Protein AF-A0A819TTU4-F1 (afdb_monomer_lite)

pLDDT: mean 71.19, std 29.29, range [24.95, 98.62]

Radius of gyration: 61.86 Å; chains: 1; bounding box: 120×51×188 Å

Foldseek 3Di:
DDDDDDPDDPPPPPPCPDVVVVVVVVVVVVVVVVVVVVVVVVVVVVVVVVVVVVVVVVVVVVVVVVVVVVVVVVVVVVVVVVVVVVVVVVVVVVVVVVVVVVVVVPDDPPPPDPPPDDDDDDDDDDDDDDDDDDDDDDDDDDDDDDDDDDDDDDDDDD

Secondary structure (DSSP, 8-state):
------------------HHHHHHHHHHHHHHHHHHHHHHHHHHHHHHHHHHHHHHHHHHHHHHHHHHHHHHHHHHHHHHHHHHHHHHHHHHHHHHHHHHHHHHHHS---------------------------------------------------

Organism: NCBI:txid433720

Structure (mmCIF, N/CA/C/O backbone):
data_AF-A0A819TTU4-F1
#
_entry.id   AF-A0A819TTU4-F1
#
loop_
_atom_site.group_PDB
_atom_site.id
_atom_site.type_symbol
_atom_site.label_atom_id
_atom_site.label_alt_id
_atom_site.label_comp_id
_atom_site.label_asym_id
_atom_site.label_entity_id
_atom_site.label_seq_id
_atom_site.pdbx_PDB_ins_code
_atom_site.Cartn_x
_atom_site.Cartn_y
_atom_site.Cartn_z
_atom_site.occupancy
_atom_site.B_iso_or_equiv
_atom_site.auth_seq_id
_atom_site.auth_comp_id
_atom_site.auth_asym_id
_atom_site.auth_atom_id
_atom_site.pdbx_PDB_model_num
ATOM 1 N N . MET A 1 1 ? 40.955 -26.322 -98.165 1.00 46.47 1 MET A N 1
ATOM 2 C CA . MET A 1 1 ? 40.397 -26.514 -96.811 1.00 46.47 1 MET A CA 1
ATOM 3 C C . MET A 1 1 ? 41.208 -25.611 -95.912 1.00 46.47 1 MET A C 1
ATOM 5 O O . MET A 1 1 ? 42.304 -26.000 -95.541 1.00 46.47 1 MET A O 1
ATOM 9 N N . ASP A 1 2 ? 40.703 -24.409 -95.650 1.00 48.31 2 ASP A N 1
ATOM 10 C CA . ASP A 1 2 ? 41.364 -23.431 -94.788 1.00 48.31 2 ASP A CA 1
ATOM 11 C C . ASP A 1 2 ? 40.526 -23.281 -93.522 1.00 48.31 2 ASP A C 1
ATOM 13 O O . ASP A 1 2 ? 39.370 -22.861 -93.568 1.00 48.31 2 ASP A O 1
ATOM 17 N N . ILE A 1 3 ? 41.101 -23.705 -92.400 1.00 52.94 3 ILE A N 1
ATOM 18 C CA . ILE A 1 3 ? 40.520 -23.550 -91.069 1.00 52.94 3 ILE A CA 1
ATOM 19 C C . ILE A 1 3 ? 40.915 -22.150 -90.603 1.00 52.94 3 ILE A C 1
ATOM 21 O O . ILE A 1 3 ? 42.056 -21.924 -90.203 1.00 52.94 3 ILE A O 1
ATOM 25 N N . GLN A 1 4 ? 39.993 -21.194 -90.703 1.00 56.06 4 GLN A N 1
ATOM 26 C CA . GLN A 1 4 ? 40.179 -19.877 -90.102 1.00 56.06 4 GLN A CA 1
ATOM 27 C C . GLN A 1 4 ? 39.746 -19.916 -88.636 1.00 56.06 4 GLN A C 1
ATOM 29 O O . GLN A 1 4 ? 38.619 -20.279 -88.303 1.00 56.06 4 GLN A O 1
ATOM 34 N N . ASN A 1 5 ? 40.713 -19.567 -87.788 1.00 47.22 5 ASN A N 1
ATOM 35 C CA . ASN A 1 5 ? 40.630 -19.402 -86.344 1.00 47.22 5 ASN A CA 1
ATOM 36 C C . ASN A 1 5 ? 39.380 -18.630 -85.914 1.00 47.22 5 ASN A C 1
ATOM 38 O O . ASN A 1 5 ? 39.217 -17.458 -86.248 1.00 47.22 5 ASN A O 1
ATOM 42 N N . ILE A 1 6 ? 38.567 -19.263 -85.074 1.00 53.94 6 ILE A N 1
ATOM 43 C CA . ILE A 1 6 ? 37.524 -18.598 -84.301 1.00 53.94 6 ILE A CA 1
ATOM 44 C C . ILE A 1 6 ? 38.218 -18.043 -83.050 1.00 53.94 6 ILE A C 1
ATOM 46 O O . ILE A 1 6 ? 38.509 -18.788 -82.117 1.00 53.94 6 ILE A O 1
ATOM 50 N N . HIS A 1 7 ? 38.553 -16.751 -83.053 1.00 50.50 7 HIS A N 1
ATOM 51 C CA . HIS A 1 7 ? 38.938 -16.044 -81.829 1.00 50.50 7 HIS A CA 1
ATOM 52 C C . HIS A 1 7 ? 37.672 -15.850 -80.990 1.00 50.50 7 HIS A C 1
ATOM 54 O O . HIS A 1 7 ? 36.854 -14.977 -81.272 1.00 50.50 7 HIS A O 1
ATOM 60 N N . GLY A 1 8 ? 37.490 -16.713 -79.992 1.00 51.47 8 GLY A N 1
ATOM 61 C CA . GLY A 1 8 ? 36.506 -16.506 -78.941 1.00 51.47 8 GLY A CA 1
ATOM 62 C C . GLY A 1 8 ? 36.972 -15.374 -78.034 1.00 51.47 8 GLY A C 1
ATOM 63 O O . GLY A 1 8 ? 37.927 -15.546 -77.281 1.00 51.47 8 GLY A O 1
ATOM 64 N N . HIS A 1 9 ? 36.308 -14.225 -78.111 1.00 52.66 9 HIS A N 1
ATOM 65 C CA . HIS A 1 9 ? 36.297 -13.269 -77.014 1.00 52.66 9 HIS A CA 1
ATOM 66 C C . HIS A 1 9 ? 35.174 -13.679 -76.063 1.00 52.66 9 HIS A C 1
ATOM 68 O O . HIS A 1 9 ? 33.999 -13.460 -76.340 1.00 52.66 9 HIS A O 1
ATOM 74 N N . THR A 1 10 ? 35.544 -14.340 -74.971 1.00 55.25 10 THR A N 1
ATOM 75 C CA . THR A 1 10 ? 34.740 -14.355 -73.752 1.00 55.25 10 THR A CA 1
ATOM 76 C C . THR A 1 10 ? 34.946 -13.004 -73.083 1.00 55.25 10 THR A C 1
ATOM 78 O O . THR A 1 10 ? 35.996 -12.752 -72.494 1.00 55.25 10 THR A O 1
ATOM 81 N N . GLU A 1 11 ? 33.982 -12.106 -73.261 1.00 56.00 11 GLU A N 1
ATOM 82 C CA . GLU A 1 11 ? 33.809 -10.965 -72.369 1.00 56.00 11 GLU A CA 1
ATOM 83 C C . GLU A 1 11 ? 33.343 -11.550 -71.031 1.00 56.00 11 GLU A C 1
ATOM 85 O O . GLU A 1 11 ? 32.186 -11.927 -70.858 1.00 56.00 11 GLU A O 1
ATOM 90 N N . ASP A 1 12 ? 34.303 -11.761 -70.129 1.00 55.75 12 ASP A N 1
ATOM 91 C CA . ASP A 1 12 ? 34.019 -11.961 -68.715 1.00 55.75 12 ASP A CA 1
ATOM 92 C C . ASP A 1 12 ? 33.464 -10.632 -68.196 1.00 55.75 12 ASP A C 1
ATOM 94 O O . ASP A 1 12 ? 34.217 -9.715 -67.856 1.00 55.75 12 ASP A O 1
ATOM 98 N N . ASP A 1 13 ? 32.135 -10.525 -68.180 1.00 55.53 13 ASP A N 1
ATOM 99 C CA . ASP A 1 13 ? 31.389 -9.507 -67.446 1.00 55.53 13 ASP A CA 1
ATOM 100 C C . ASP A 1 13 ? 31.665 -9.705 -65.948 1.00 55.53 13 ASP A C 1
ATOM 102 O O . ASP A 1 13 ? 30.897 -10.308 -65.194 1.00 55.53 13 ASP A O 1
ATOM 106 N N . HIS A 1 14 ? 32.831 -9.239 -65.507 1.00 62.12 14 HIS A N 1
ATOM 107 C CA . HIS A 1 14 ? 33.095 -9.003 -64.104 1.00 62.12 14 HIS A CA 1
ATOM 108 C C . HIS A 1 14 ? 32.190 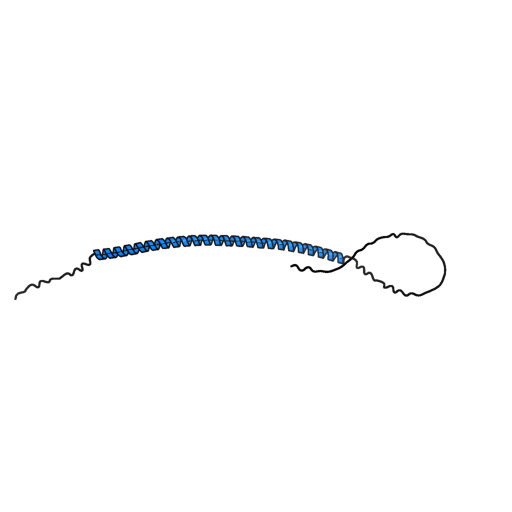-7.850 -63.676 1.00 62.12 14 HIS A C 1
ATOM 110 O O . HIS A 1 14 ? 32.528 -6.682 -63.854 1.00 62.12 14 HIS A O 1
ATOM 116 N N . ASP A 1 15 ? 31.025 -8.204 -63.130 1.00 59.41 15 ASP A N 1
ATOM 117 C CA . ASP A 1 15 ? 30.199 -7.327 -62.310 1.00 59.41 15 ASP A CA 1
ATOM 118 C C . ASP A 1 15 ? 31.068 -6.787 -61.165 1.00 59.41 15 ASP A C 1
ATOM 120 O O . ASP A 1 15 ? 31.162 -7.368 -60.079 1.00 59.41 15 ASP A O 1
ATOM 124 N N . ASP A 1 16 ? 31.741 -5.671 -61.437 1.00 58.62 16 ASP A N 1
ATOM 125 C CA . ASP A 1 16 ? 32.555 -4.894 -60.511 1.00 58.62 16 ASP A CA 1
ATOM 126 C C . ASP A 1 16 ? 31.604 -4.132 -59.579 1.00 58.62 16 ASP A C 1
ATOM 128 O O . ASP A 1 16 ? 31.474 -2.906 -59.593 1.00 58.62 16 ASP A O 1
ATOM 132 N N . TYR A 1 17 ? 30.820 -4.892 -58.811 1.00 57.41 17 TYR A N 1
ATOM 133 C CA . TYR A 1 17 ? 30.047 -4.372 -57.696 1.00 57.41 17 TYR A CA 1
ATOM 134 C C . TYR A 1 17 ? 31.051 -3.885 -56.651 1.00 57.41 17 TYR A C 1
ATOM 136 O O . TYR A 1 17 ? 31.459 -4.647 -55.767 1.00 57.41 17 TYR A O 1
ATOM 144 N N . ASN A 1 18 ? 31.446 -2.617 -56.811 1.00 66.00 18 ASN A N 1
ATOM 145 C CA . ASN A 1 18 ? 32.423 -1.890 -56.013 1.00 66.00 18 ASN A CA 1
ATOM 146 C C . ASN A 1 18 ? 32.268 -2.234 -54.532 1.00 66.00 18 ASN A C 1
ATOM 148 O O . ASN A 1 18 ? 31.246 -1.943 -53.904 1.00 66.00 18 ASN A O 1
ATOM 152 N N . ASP A 1 19 ? 33.306 -2.830 -53.950 1.00 74.81 19 ASP A N 1
ATOM 153 C CA . ASP A 1 19 ? 33.340 -3.130 -52.519 1.00 74.81 19 ASP A CA 1
ATOM 154 C C . ASP A 1 19 ? 33.137 -1.867 -51.654 1.00 74.81 19 ASP A C 1
ATOM 156 O O . ASP A 1 19 ? 32.685 -1.965 -50.511 1.00 74.81 19 ASP A O 1
ATOM 160 N N . ASP A 1 20 ? 33.358 -0.681 -52.225 1.00 78.94 20 ASP A N 1
ATOM 161 C CA . ASP A 1 20 ? 33.056 0.621 -51.629 1.00 78.94 20 ASP A CA 1
ATOM 162 C C . ASP A 1 20 ? 31.558 0.835 -51.331 1.00 78.94 20 ASP A C 1
ATOM 164 O O . ASP A 1 20 ? 31.218 1.364 -50.266 1.00 78.94 20 ASP A O 1
ATOM 168 N N . ASP A 1 21 ? 30.645 0.368 -52.191 1.00 84.31 21 ASP A N 1
ATOM 169 C CA . ASP A 1 21 ? 29.196 0.519 -51.980 1.00 84.31 21 ASP A CA 1
ATOM 170 C C . ASP A 1 21 ? 28.709 -0.373 -50.827 1.00 84.31 21 ASP A C 1
ATOM 172 O O . ASP A 1 21 ? 27.964 0.070 -49.944 1.00 84.31 21 ASP A O 1
ATOM 176 N N . LYS A 1 22 ? 29.217 -1.613 -50.758 1.00 85.38 22 LYS A N 1
ATOM 177 C CA . LYS A 1 22 ? 28.961 -2.530 -49.631 1.00 85.38 22 LYS A CA 1
ATOM 178 C C . LYS A 1 22 ? 29.496 -1.956 -48.318 1.00 85.38 22 LYS A C 1
ATOM 180 O O . LYS A 1 22 ? 28.857 -2.096 -47.270 1.00 85.38 22 LYS A O 1
ATOM 185 N N . GLN A 1 23 ? 30.657 -1.297 -48.354 1.00 89.00 23 GLN A N 1
ATOM 186 C CA . GLN A 1 23 ? 31.215 -0.626 -47.181 1.00 89.00 23 GLN A CA 1
ATOM 187 C C . GLN A 1 23 ? 30.358 0.559 -46.723 1.00 89.00 23 GLN A C 1
ATOM 189 O O . GLN A 1 23 ? 30.198 0.757 -45.515 1.00 89.00 23 GLN A O 1
ATOM 194 N N . GLU A 1 24 ? 29.799 1.352 -47.638 1.00 93.56 24 GLU A N 1
ATOM 195 C CA . GLU A 1 24 ? 28.946 2.485 -47.268 1.00 93.56 24 GLU A CA 1
ATOM 196 C C . GLU A 1 24 ? 27.609 2.032 -46.666 1.00 93.56 24 GLU A C 1
ATOM 198 O O . GLU A 1 24 ? 27.152 2.609 -45.672 1.00 93.56 24 GLU A O 1
ATOM 203 N N . ASP A 1 25 ? 27.013 0.958 -47.179 1.00 93.38 25 ASP A N 1
ATOM 204 C CA . ASP A 1 25 ? 25.800 0.384 -46.594 1.00 93.38 25 ASP A CA 1
ATOM 205 C C . ASP A 1 25 ? 26.050 -0.211 -45.205 1.00 93.38 25 ASP A C 1
ATOM 207 O O . ASP A 1 25 ? 25.283 0.058 -44.272 1.00 93.38 25 ASP A O 1
ATOM 211 N N . LEU A 1 26 ? 27.183 -0.892 -45.000 1.00 95.69 26 LEU A N 1
ATOM 212 C CA . LEU A 1 26 ? 27.593 -1.338 -43.667 1.00 95.69 26 LEU A CA 1
ATOM 213 C C . LEU A 1 26 ? 27.780 -0.151 -42.705 1.00 95.69 26 LEU A C 1
ATOM 215 O O . LEU A 1 26 ? 27.323 -0.197 -41.561 1.00 95.69 26 LEU A O 1
ATOM 219 N N . LYS A 1 27 ? 28.383 0.957 -43.158 1.00 96.12 27 LYS A N 1
ATOM 220 C CA . LYS A 1 27 ? 28.515 2.188 -42.354 1.00 96.12 27 LYS A CA 1
ATOM 221 C C . LYS A 1 27 ? 27.157 2.809 -42.015 1.00 96.12 27 LYS A C 1
ATOM 223 O O . LYS A 1 27 ? 26.990 3.355 -40.919 1.00 96.12 27 LYS A O 1
ATOM 228 N N . LYS A 1 28 ? 26.180 2.787 -42.929 1.00 97.25 28 LYS A N 1
ATOM 229 C CA . LYS A 1 28 ? 24.806 3.250 -42.648 1.00 97.25 28 LYS A CA 1
ATOM 230 C C . LYS A 1 28 ? 24.141 2.375 -41.587 1.00 97.25 28 LYS A C 1
ATOM 232 O O . LYS A 1 28 ? 23.564 2.925 -40.646 1.00 97.25 28 LYS A O 1
ATOM 237 N N . GLU A 1 29 ? 24.280 1.057 -41.691 1.00 97.81 29 GLU A N 1
ATOM 238 C CA . GLU A 1 29 ? 23.682 0.127 -40.732 1.00 97.81 29 GLU A CA 1
ATOM 239 C C . GLU A 1 29 ? 24.326 0.246 -39.347 1.00 97.81 29 GLU A C 1
ATOM 241 O O . GLU A 1 29 ? 23.616 0.364 -38.349 1.00 97.81 29 GLU A O 1
ATOM 246 N N . ILE A 1 30 ? 25.656 0.377 -39.268 1.00 98.06 30 ILE A N 1
ATOM 247 C CA . ILE A 1 30 ? 26.354 0.668 -38.005 1.00 98.06 30 ILE A CA 1
ATOM 248 C C . ILE A 1 30 ? 25.805 1.956 -37.380 1.00 98.06 30 ILE A C 1
ATOM 250 O O . ILE A 1 30 ? 25.432 1.961 -36.207 1.00 98.06 30 ILE A O 1
ATOM 254 N N . ARG A 1 31 ? 25.665 3.041 -38.158 1.00 98.19 31 ARG A N 1
ATOM 255 C CA . ARG A 1 31 ? 25.091 4.308 -37.665 1.00 98.19 31 ARG A CA 1
ATOM 256 C C . ARG A 1 31 ? 23.657 4.138 -37.154 1.00 98.19 31 ARG A C 1
ATOM 258 O O . ARG A 1 31 ? 23.293 4.762 -36.154 1.00 98.19 31 ARG A O 1
ATOM 265 N N . ARG A 1 32 ? 22.835 3.324 -37.823 1.00 98.44 32 ARG A N 1
ATOM 266 C CA . ARG A 1 32 ? 21.461 3.012 -37.400 1.00 98.44 32 ARG A CA 1
ATOM 267 C C . ARG A 1 32 ? 21.459 2.242 -36.079 1.00 98.44 32 ARG A C 1
ATOM 269 O O . ARG A 1 32 ? 20.784 2.670 -35.143 1.00 98.44 32 ARG A O 1
ATOM 276 N N . ILE A 1 33 ? 22.248 1.175 -35.980 1.00 98.44 33 ILE A N 1
ATOM 277 C CA . ILE A 1 33 ? 22.366 0.345 -34.775 1.00 98.44 33 ILE A CA 1
ATOM 278 C C . ILE A 1 33 ? 22.879 1.174 -33.594 1.00 98.44 33 ILE A C 1
ATOM 280 O O . ILE A 1 33 ? 22.300 1.114 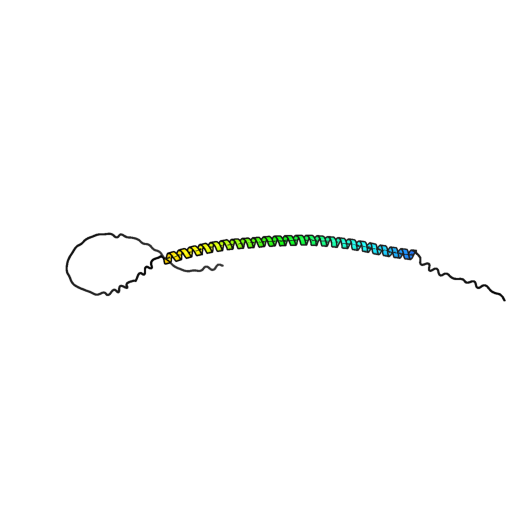-32.512 1.00 98.44 33 ILE A O 1
ATOM 284 N N . THR A 1 34 ? 23.899 2.017 -33.783 1.00 98.50 34 THR A N 1
ATOM 285 C CA . THR A 1 34 ? 24.411 2.899 -32.720 1.00 98.50 34 THR A CA 1
ATOM 286 C C . THR A 1 34 ? 23.332 3.846 -32.193 1.00 98.50 34 THR A C 1
ATOM 288 O O . THR A 1 34 ? 23.195 4.016 -30.980 1.00 98.50 34 THR A O 1
ATOM 291 N N . LYS A 1 35 ? 22.532 4.452 -33.081 1.00 98.31 35 LYS A N 1
ATOM 292 C CA . LYS A 1 35 ? 21.410 5.311 -32.668 1.00 98.31 35 LYS A CA 1
ATOM 293 C C . LYS A 1 35 ? 20.379 4.529 -31.858 1.00 98.31 35 LYS A C 1
ATOM 295 O O . LYS A 1 35 ? 19.885 5.049 -30.859 1.00 98.31 35 LYS A O 1
ATOM 300 N N . GLU A 1 36 ? 20.081 3.299 -32.262 1.00 98.44 36 GLU A N 1
ATOM 301 C CA . GLU A 1 36 ? 19.109 2.459 -31.567 1.00 98.44 36 GLU A CA 1
ATOM 302 C C . GLU A 1 36 ? 19.611 2.003 -30.193 1.00 98.44 36 GLU A C 1
ATOM 304 O O . GLU A 1 36 ? 18.888 2.129 -29.209 1.00 98.44 36 GLU A O 1
ATOM 309 N N . ILE A 1 37 ? 20.880 1.600 -30.080 1.00 98.44 37 ILE A N 1
ATOM 310 C CA . ILE A 1 37 ? 21.521 1.285 -28.794 1.00 98.44 37 ILE A CA 1
ATOM 311 C C . ILE A 1 37 ? 21.416 2.471 -27.832 1.00 98.44 37 ILE A C 1
ATOM 313 O O . ILE A 1 37 ? 21.039 2.301 -26.673 1.00 98.44 37 ILE A O 1
ATOM 317 N N . ASN A 1 38 ? 21.698 3.686 -28.308 1.00 98.19 38 ASN A N 1
ATOM 318 C CA . ASN A 1 38 ? 21.621 4.879 -27.469 1.00 98.19 38 ASN A CA 1
ATOM 319 C C . ASN A 1 38 ? 20.188 5.158 -26.993 1.00 98.19 38 ASN A C 1
ATOM 321 O O . ASN A 1 38 ? 19.986 5.451 -25.816 1.00 98.19 38 ASN A O 1
ATOM 325 N N . ARG A 1 39 ? 19.184 5.008 -27.867 1.00 98.12 39 ARG A N 1
ATOM 326 C CA . ARG A 1 39 ? 17.766 5.135 -27.485 1.00 98.12 39 ARG A CA 1
ATOM 327 C C . ARG A 1 39 ? 17.357 4.099 -26.448 1.00 98.12 39 ARG A C 1
ATOM 329 O O . ARG A 1 39 ? 16.742 4.453 -25.444 1.00 98.12 39 ARG A O 1
ATOM 336 N N . LEU A 1 40 ? 17.728 2.839 -26.663 1.00 98.38 40 LEU A N 1
ATOM 337 C CA . LEU A 1 40 ? 17.425 1.752 -25.737 1.00 98.38 40 LEU A CA 1
ATOM 338 C C . LEU A 1 40 ? 18.095 1.968 -24.379 1.00 98.38 40 LEU A C 1
ATOM 340 O O . LEU A 1 40 ? 17.467 1.729 -23.351 1.00 98.38 40 LEU A O 1
ATOM 344 N N . ASN A 1 41 ? 19.328 2.475 -24.353 1.00 98.25 41 ASN A N 1
ATOM 345 C CA . ASN A 1 41 ? 20.024 2.799 -23.110 1.00 98.25 41 ASN A CA 1
ATOM 346 C C . ASN A 1 41 ? 19.334 3.928 -22.333 1.00 98.25 41 ASN A C 1
ATOM 348 O O . ASN A 1 41 ? 19.174 3.805 -21.118 1.00 98.25 41 ASN A O 1
ATOM 352 N N . MET A 1 42 ? 18.874 4.983 -23.013 1.00 96.50 42 MET A N 1
ATOM 353 C CA . MET A 1 42 ? 18.101 6.057 -22.374 1.00 96.50 42 MET A CA 1
ATOM 354 C C . MET A 1 42 ? 16.772 5.531 -21.822 1.00 96.50 42 MET A C 1
ATOM 356 O O . MET A 1 42 ? 16.501 5.685 -20.633 1.00 96.50 42 MET A O 1
ATOM 360 N N . SER A 1 43 ? 16.000 4.807 -22.640 1.00 98.00 43 SER A N 1
ATOM 361 C CA . SER A 1 43 ? 14.717 4.232 -22.216 1.00 98.00 43 SER A CA 1
ATOM 362 C C . SER A 1 43 ? 14.878 3.228 -21.068 1.00 98.00 43 SER A C 1
ATOM 364 O O . SER A 1 43 ? 14.063 3.177 -20.146 1.00 98.00 43 SER A O 1
ATOM 366 N N . LYS A 1 44 ? 15.957 2.437 -21.068 1.00 98.06 44 LYS A N 1
ATOM 367 C CA . LYS A 1 44 ? 16.296 1.545 -19.953 1.00 98.06 44 LYS A CA 1
ATOM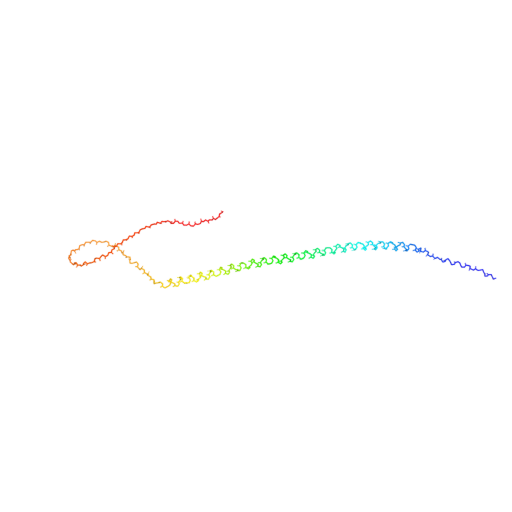 368 C C . LYS A 1 44 ? 16.569 2.337 -18.674 1.00 98.06 44 LYS A C 1
ATOM 370 O O . LYS A 1 44 ? 16.109 1.924 -17.613 1.00 98.06 44 LYS A O 1
ATOM 375 N N . GLY A 1 45 ? 17.297 3.451 -18.767 1.00 98.00 45 GLY A N 1
ATOM 376 C CA . GLY A 1 45 ? 17.543 4.351 -17.640 1.00 98.00 45 GLY A CA 1
ATOM 377 C C . GLY A 1 45 ? 16.247 4.894 -17.034 1.00 98.00 45 GLY A C 1
ATOM 378 O O . GLY A 1 45 ? 16.056 4.797 -15.823 1.00 98.00 45 GLY A O 1
ATOM 379 N N . GLU A 1 46 ? 15.328 5.368 -17.877 1.00 97.94 46 GLU A N 1
ATOM 380 C CA . GLU A 1 46 ? 14.002 5.849 -17.463 1.00 97.94 46 GLU A CA 1
ATOM 381 C C . GLU A 1 46 ? 13.196 4.755 -16.755 1.00 97.94 46 GLU A C 1
ATOM 383 O O . GLU A 1 46 ? 12.705 4.963 -15.647 1.00 97.94 46 GLU A O 1
ATOM 388 N N . LYS A 1 47 ? 13.133 3.548 -17.333 1.00 98.31 47 LYS A N 1
ATOM 389 C CA . LYS A 1 47 ? 12.417 2.415 -16.724 1.00 98.31 47 LYS A CA 1
ATOM 390 C C . LYS A 1 47 ? 13.008 1.995 -15.380 1.00 98.31 47 LYS A C 1
ATOM 392 O O . LYS A 1 47 ? 12.268 1.636 -14.469 1.00 98.31 47 LYS A O 1
ATOM 397 N N . ILE A 1 48 ? 14.334 2.035 -15.230 1.00 98.50 48 ILE A N 1
ATOM 398 C CA . ILE A 1 48 ? 14.988 1.753 -13.943 1.00 98.50 48 ILE A CA 1
ATOM 399 C C . ILE A 1 48 ? 14.566 2.784 -12.894 1.00 98.50 48 ILE A C 1
ATOM 401 O O . ILE A 1 48 ? 14.312 2.420 -11.745 1.00 98.50 48 ILE A O 1
ATOM 405 N N . GLN A 1 49 ? 14.494 4.058 -13.274 1.00 98.00 49 GLN A N 1
ATOM 406 C CA . GLN A 1 49 ? 14.076 5.120 -12.370 1.00 98.00 49 GLN A CA 1
ATOM 407 C C . GLN A 1 49 ? 12.598 4.974 -11.974 1.00 98.00 49 GLN A C 1
ATOM 409 O O . GLN A 1 49 ? 12.284 5.023 -10.786 1.00 98.00 49 GLN A O 1
ATOM 414 N N . GLU A 1 50 ? 11.721 4.673 -12.933 1.00 98.56 50 GLU A N 1
ATOM 415 C CA . GLU A 1 50 ? 10.297 4.414 -12.686 1.00 98.56 50 GLU A CA 1
ATOM 416 C C . GLU A 1 50 ? 10.086 3.250 -11.701 1.00 98.56 50 GLU A C 1
ATOM 418 O O . GLU A 1 50 ? 9.274 3.338 -10.777 1.00 98.56 50 GLU A O 1
ATOM 423 N N . VAL A 1 51 ? 10.844 2.158 -11.854 1.00 98.62 51 VAL A N 1
ATOM 424 C CA . VAL A 1 51 ? 10.780 1.015 -10.929 1.00 98.62 51 VAL A CA 1
ATOM 425 C C . VAL A 1 51 ? 11.205 1.425 -9.519 1.00 98.62 51 VAL A C 1
ATOM 427 O O . VAL A 1 51 ? 10.507 1.095 -8.560 1.00 98.62 51 VAL A O 1
ATOM 430 N N . LYS A 1 52 ? 12.292 2.193 -9.373 1.00 98.50 52 LYS A N 1
ATOM 431 C CA . LYS A 1 52 ? 12.744 2.686 -8.060 1.00 98.50 52 LYS A CA 1
ATOM 432 C C . LYS A 1 52 ? 11.694 3.564 -7.381 1.00 98.50 52 LYS A C 1
ATOM 434 O O . LYS A 1 52 ? 11.499 3.464 -6.170 1.00 98.50 52 LYS A O 1
ATOM 439 N N . GLU A 1 53 ? 11.018 4.420 -8.138 1.00 98.62 53 GLU A N 1
ATOM 440 C CA . GLU A 1 53 ? 9.954 5.281 -7.616 1.00 98.62 53 GLU A CA 1
ATOM 441 C C . GLU A 1 53 ? 8.753 4.459 -7.143 1.00 98.62 53 GLU A C 1
ATOM 443 O O . GLU A 1 53 ? 8.300 4.630 -6.008 1.00 98.62 53 GLU A O 1
ATOM 448 N N . LYS A 1 54 ? 8.311 3.486 -7.948 1.00 98.50 54 LYS A N 1
ATOM 449 C CA . LYS A 1 54 ? 7.232 2.556 -7.577 1.00 98.50 54 LYS A CA 1
ATOM 450 C C . LYS A 1 54 ? 7.574 1.718 -6.344 1.00 98.50 54 LYS A C 1
ATOM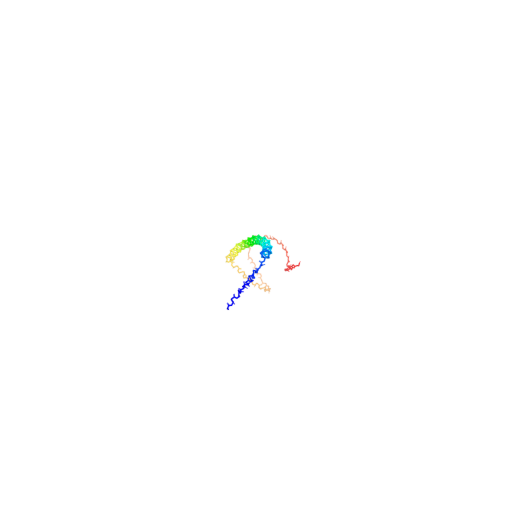 452 O O . LYS A 1 54 ? 6.713 1.495 -5.492 1.00 98.50 54 LYS A O 1
ATOM 457 N N . GLU A 1 55 ? 8.822 1.278 -6.194 1.00 98.56 55 GLU A N 1
ATOM 458 C CA . GLU A 1 55 ? 9.279 0.570 -4.991 1.00 98.56 55 GLU A CA 1
ATOM 459 C C . GLU A 1 55 ? 9.204 1.453 -3.736 1.00 98.56 55 GLU A C 1
ATOM 461 O O . GLU A 1 55 ? 8.751 1.006 -2.675 1.00 98.56 55 GLU A O 1
ATOM 466 N N . GLN A 1 56 ? 9.607 2.722 -3.844 1.00 98.12 56 GLN A N 1
ATOM 467 C CA . GLN A 1 56 ? 9.505 3.678 -2.740 1.00 98.12 56 GLN A CA 1
ATOM 468 C C . GLN A 1 56 ? 8.049 3.989 -2.384 1.00 98.12 56 GLN A C 1
ATOM 470 O O . GLN A 1 56 ? 7.703 4.034 -1.200 1.00 98.12 56 GLN A O 1
ATOM 475 N N . GLU A 1 57 ? 7.188 4.173 -3.383 1.00 98.56 57 GLU A N 1
ATOM 476 C CA . GLU A 1 57 ? 5.756 4.386 -3.184 1.00 98.56 57 GLU A CA 1
ATOM 477 C C . GLU A 1 57 ? 5.111 3.185 -2.483 1.00 98.56 57 GLU A C 1
ATOM 479 O O . GLU A 1 57 ? 4.420 3.349 -1.474 1.00 98.56 57 GLU A O 1
ATOM 484 N N . LEU A 1 58 ? 5.424 1.965 -2.927 1.00 98.50 58 LEU A N 1
ATOM 485 C CA . LEU A 1 58 ? 4.949 0.738 -2.292 1.00 98.50 58 LEU A CA 1
ATOM 486 C C . LEU A 1 58 ? 5.378 0.652 -0.822 1.00 98.50 58 LEU A C 1
ATOM 488 O O . LEU A 1 58 ? 4.584 0.254 0.036 1.00 98.50 58 LEU A O 1
ATOM 492 N N . LYS A 1 59 ? 6.612 1.056 -0.504 1.00 98.62 59 LYS A N 1
ATOM 493 C CA . LYS A 1 59 ? 7.106 1.106 0.878 1.00 98.62 59 LYS A CA 1
ATOM 494 C C . LYS A 1 59 ? 6.312 2.104 1.728 1.00 98.62 59 LYS A C 1
ATOM 496 O O . LYS A 1 59 ? 5.916 1.765 2.844 1.00 98.62 59 LYS A O 1
ATOM 501 N N . ARG A 1 60 ? 6.020 3.296 1.195 1.00 98.44 60 ARG A N 1
ATOM 502 C CA . ARG A 1 60 ? 5.190 4.312 1.872 1.00 98.44 60 ARG A CA 1
ATOM 503 C C . ARG A 1 60 ? 3.765 3.813 2.101 1.00 98.44 60 ARG A C 1
ATOM 505 O O . ARG A 1 60 ? 3.252 3.933 3.210 1.00 98.44 60 ARG A O 1
ATOM 512 N N . MET A 1 61 ? 3.146 3.194 1.096 1.00 98.31 61 MET A N 1
ATOM 513 C CA . MET A 1 61 ? 1.795 2.639 1.217 1.00 98.31 61 MET A CA 1
ATOM 514 C C . MET A 1 61 ? 1.708 1.555 2.295 1.00 98.31 61 MET A C 1
ATOM 516 O O . MET A 1 61 ? 0.781 1.573 3.107 1.00 98.31 61 MET A O 1
ATOM 520 N N . LYS A 1 62 ? 2.683 0.636 2.346 1.00 98.44 62 LYS A N 1
ATOM 521 C CA . LYS A 1 62 ? 2.746 -0.399 3.390 1.00 98.44 62 LYS A CA 1
ATOM 522 C C . LYS A 1 62 ? 2.848 0.216 4.786 1.00 98.44 62 LYS A C 1
ATOM 524 O O . LYS A 1 62 ? 2.060 -0.152 5.655 1.00 98.44 62 LYS A O 1
ATOM 529 N N . GLN A 1 63 ? 3.738 1.192 4.970 1.00 97.75 63 GLN A N 1
ATOM 530 C CA . GLN A 1 63 ? 3.898 1.887 6.249 1.00 97.75 63 GLN A CA 1
ATOM 531 C C . GLN A 1 63 ? 2.615 2.614 6.674 1.00 97.75 63 GLN A C 1
ATOM 533 O O . GLN A 1 63 ? 2.190 2.513 7.823 1.00 97.75 63 GLN A O 1
ATOM 538 N N . ASN A 1 64 ? 1.968 3.317 5.744 1.00 98.06 64 ASN A N 1
ATOM 539 C CA . ASN A 1 64 ? 0.731 4.044 6.021 1.00 98.06 64 ASN A CA 1
ATOM 540 C C . ASN A 1 64 ? -0.400 3.094 6.426 1.00 98.06 64 ASN A C 1
ATOM 542 O O . ASN A 1 64 ? -1.117 3.361 7.392 1.00 98.06 64 ASN A O 1
ATOM 546 N N . LYS A 1 65 ? -0.536 1.961 5.727 1.00 98.06 65 LYS A N 1
ATOM 547 C CA . LYS A 1 65 ? -1.526 0.933 6.063 1.00 98.06 65 LYS A CA 1
ATOM 548 C C . LYS A 1 65 ? -1.264 0.334 7.443 1.00 98.06 65 LYS A C 1
ATOM 550 O O . LYS A 1 65 ? -2.200 0.178 8.223 1.00 98.06 65 LYS A O 1
ATOM 555 N N . GLU A 1 66 ? -0.008 0.033 7.763 1.00 98.38 66 GLU A N 1
ATOM 556 C CA . GLU A 1 66 ? 0.373 -0.484 9.078 1.00 98.38 66 GLU A CA 1
ATOM 557 C C . GLU A 1 66 ? 0.051 0.517 10.195 1.00 98.38 66 GLU A C 1
ATOM 559 O O . GLU A 1 66 ? -0.563 0.149 11.196 1.00 98.38 66 GLU A O 1
ATOM 564 N N . ASN A 1 67 ? 0.389 1.793 10.003 1.00 98.19 67 ASN A N 1
ATOM 565 C CA . ASN A 1 67 ? 0.100 2.850 10.970 1.00 98.19 67 ASN A CA 1
ATOM 566 C C . ASN A 1 67 ? -1.412 3.037 11.176 1.00 98.19 67 ASN A C 1
ATOM 568 O O . ASN A 1 67 ? -1.871 3.110 12.315 1.00 98.19 67 ASN A O 1
ATOM 572 N N . SER A 1 68 ? -2.194 3.049 10.090 1.00 98.19 68 SER A N 1
ATOM 573 C CA . SER A 1 68 ? -3.658 3.137 10.160 1.00 98.19 68 SER A CA 1
ATOM 574 C C . SER A 1 68 ? -4.259 1.951 10.918 1.00 98.19 68 SER A C 1
ATOM 576 O O . SER A 1 68 ? -5.101 2.139 11.794 1.00 98.19 68 SER A O 1
ATOM 578 N N . ASN A 1 69 ? -3.785 0.733 10.644 1.00 98.25 69 ASN A N 1
ATOM 579 C CA . ASN A 1 69 ? -4.238 -0.461 11.351 1.00 98.25 69 ASN A CA 1
ATOM 580 C C . ASN A 1 69 ? -3.890 -0.410 12.843 1.00 98.25 69 ASN A C 1
ATOM 582 O O . ASN A 1 69 ? -4.747 -0.710 13.670 1.00 98.25 69 ASN A O 1
ATOM 586 N N . LYS A 1 70 ? -2.674 0.021 13.207 1.00 98.50 70 LYS A N 1
ATOM 587 C CA . LYS A 1 70 ? -2.278 0.206 14.615 1.00 98.50 70 LYS A CA 1
ATOM 588 C C . LYS A 1 70 ? -3.182 1.210 15.330 1.00 98.50 70 LYS A C 1
ATOM 590 O O . LYS A 1 70 ? -3.593 0.963 16.460 1.00 98.50 70 LYS A O 1
ATOM 595 N N . GLN A 1 71 ? -3.522 2.316 14.669 1.00 97.94 71 GLN A N 1
ATOM 596 C CA . GLN A 1 71 ? -4.422 3.320 15.231 1.00 97.94 71 GLN A CA 1
ATOM 597 C C . GLN A 1 71 ? -5.834 2.763 15.449 1.00 97.94 71 GLN A C 1
ATOM 599 O O . GLN A 1 71 ? -6.382 2.934 16.535 1.00 97.94 71 GLN A O 1
ATOM 604 N N . LYS A 1 72 ? -6.392 2.049 14.462 1.00 98.44 72 LYS A N 1
ATOM 605 C CA . LYS A 1 72 ? -7.706 1.397 14.587 1.00 98.44 72 LYS A CA 1
ATOM 606 C C . LYS A 1 72 ? -7.729 0.367 15.712 1.00 98.44 72 LYS A C 1
ATOM 608 O O . LYS A 1 72 ? -8.651 0.365 16.513 1.00 98.44 72 LYS A O 1
ATOM 613 N N . MET A 1 73 ? -6.690 -0.461 15.821 1.00 98.25 73 MET A N 1
ATOM 614 C CA . MET A 1 73 ? -6.574 -1.430 16.916 1.00 98.25 73 MET A CA 1
ATOM 615 C C . MET A 1 73 ? -6.539 -0.750 18.283 1.00 98.25 73 MET A C 1
ATOM 617 O O . MET A 1 73 ? -7.162 -1.233 19.221 1.00 98.25 73 MET A O 1
ATOM 621 N N . LYS A 1 74 ? -5.851 0.391 18.399 1.00 98.50 74 LYS A N 1
ATOM 622 C CA . LYS A 1 74 ? -5.824 1.165 19.642 1.00 98.50 74 LYS A CA 1
ATOM 623 C C . LYS A 1 74 ? -7.199 1.742 19.997 1.00 98.50 74 LYS A C 1
ATOM 625 O O . LYS A 1 74 ? -7.560 1.730 21.165 1.00 98.50 74 LYS A O 1
ATOM 630 N N . GLN A 1 75 ? -7.955 2.223 19.010 1.00 98.06 75 GLN A N 1
ATOM 631 C CA . GLN A 1 75 ? -9.326 2.709 19.217 1.00 98.06 75 GLN A CA 1
ATOM 632 C C . GLN A 1 75 ? -10.241 1.585 19.708 1.00 98.06 75 GLN A C 1
ATOM 634 O O . GLN A 1 75 ? -10.851 1.728 20.759 1.00 98.06 75 GLN A O 1
ATOM 639 N N . ILE A 1 76 ? -10.223 0.437 19.025 1.00 98.56 76 ILE A N 1
ATOM 640 C CA . ILE A 1 76 ? -10.995 -0.748 19.423 1.00 98.56 76 ILE A CA 1
ATOM 641 C C . ILE A 1 76 ? -10.623 -1.191 20.842 1.00 98.56 76 ILE A C 1
ATOM 643 O O . ILE A 1 76 ? -11.496 -1.518 21.636 1.00 98.56 76 ILE A O 1
ATOM 647 N N . GLN A 1 77 ? -9.333 -1.182 21.191 1.00 98.31 77 GLN A N 1
ATOM 648 C CA . GLN A 1 77 ? -8.903 -1.559 22.537 1.00 98.31 77 GLN A CA 1
ATOM 649 C C . GLN A 1 77 ? -9.444 -0.608 23.612 1.00 98.31 77 GLN A C 1
ATOM 651 O O . GLN A 1 77 ? -9.813 -1.066 24.689 1.00 98.31 77 GLN A O 1
ATOM 656 N N . ASN A 1 78 ? -9.488 0.696 23.331 1.00 98.31 78 ASN A N 1
ATOM 657 C CA . ASN A 1 78 ? -10.065 1.668 24.255 1.00 98.31 78 ASN A CA 1
ATOM 658 C C . ASN A 1 78 ? -11.574 1.445 24.421 1.00 98.31 78 ASN A C 1
ATOM 660 O O . ASN A 1 78 ? -12.038 1.378 25.551 1.00 98.31 78 ASN A O 1
ATOM 664 N N . GLU A 1 79 ? -12.306 1.245 23.320 1.00 98.56 79 GLU A N 1
ATOM 665 C CA . GLU A 1 79 ? -13.747 0.947 23.350 1.00 98.56 79 GLU A CA 1
ATOM 666 C C . GLU A 1 79 ? -14.043 -0.332 24.151 1.00 98.56 79 GLU A C 1
ATOM 668 O O . GLU A 1 79 ? -14.962 -0.360 24.963 1.00 98.56 79 GLU A O 1
ATOM 673 N N . ILE A 1 80 ? -13.231 -1.383 23.983 1.00 98.56 80 ILE A N 1
ATOM 674 C CA . ILE A 1 80 ? -13.351 -2.615 24.778 1.00 98.56 80 ILE A CA 1
ATOM 675 C C . ILE A 1 80 ? -13.165 -2.326 26.272 1.00 98.56 80 ILE A C 1
ATOM 677 O O . ILE A 1 80 ? -13.917 -2.852 27.087 1.00 98.56 80 ILE A O 1
ATOM 681 N N . ASN A 1 81 ? -12.179 -1.506 26.641 1.00 98.31 81 ASN A N 1
ATOM 682 C CA . ASN A 1 81 ? -11.931 -1.183 28.045 1.00 98.31 81 ASN A CA 1
ATOM 683 C C . ASN A 1 81 ? -13.101 -0.398 28.660 1.00 98.31 81 ASN A C 1
ATOM 685 O O . ASN A 1 81 ? -13.520 -0.724 29.766 1.00 98.31 81 ASN A O 1
ATOM 689 N N . GLU A 1 82 ? -13.658 0.575 27.932 1.00 98.25 82 GLU A N 1
ATOM 690 C CA . GLU A 1 82 ? -14.842 1.335 28.364 1.00 98.25 82 GLU A CA 1
ATOM 691 C C . GLU A 1 82 ? -16.051 0.409 28.582 1.00 98.25 82 GLU A C 1
ATOM 693 O O . GLU A 1 82 ? -16.707 0.473 29.620 1.00 98.25 82 GLU A O 1
ATOM 698 N N . LEU A 1 83 ? -16.296 -0.534 27.665 1.00 98.25 83 LEU A N 1
ATOM 699 C CA . LEU A 1 83 ? -17.387 -1.506 27.804 1.00 98.25 83 LEU A CA 1
ATOM 700 C C . LEU A 1 83 ? -17.210 -2.440 29.013 1.00 98.25 83 LEU A C 1
ATOM 702 O O . LEU A 1 83 ? -18.194 -2.781 29.668 1.00 98.25 83 LEU A O 1
ATOM 706 N N . ILE A 1 84 ? -15.976 -2.845 29.325 1.00 98.06 84 ILE A N 1
ATOM 707 C CA . ILE A 1 84 ? -15.673 -3.668 30.510 1.00 98.06 84 ILE A CA 1
ATOM 708 C C . ILE A 1 84 ? -15.968 -2.894 31.804 1.00 98.06 84 ILE A C 1
ATOM 710 O O . ILE A 1 84 ? -16.485 -3.463 32.774 1.00 98.06 84 ILE A O 1
ATOM 714 N N . GLU A 1 85 ? -15.638 -1.601 31.842 1.00 96.81 85 GLU A N 1
ATOM 715 C CA . GLU A 1 85 ? -15.952 -0.733 32.980 1.00 96.81 85 GLU A CA 1
ATOM 716 C C . GLU A 1 85 ? -17.470 -0.577 33.155 1.00 96.81 85 GLU A C 1
ATOM 718 O O . GLU A 1 85 ? -17.986 -0.737 34.266 1.00 96.81 85 GLU A O 1
ATOM 723 N N . ASP A 1 86 ? -18.198 -0.351 32.061 1.00 97.19 86 ASP A N 1
ATOM 724 C CA . ASP A 1 86 ? -19.659 -0.252 32.065 1.00 97.19 86 ASP A CA 1
ATOM 725 C C . ASP A 1 86 ? -20.340 -1.552 32.524 1.00 97.19 86 ASP A C 1
ATOM 727 O O . ASP A 1 86 ? -21.262 -1.508 33.346 1.00 97.19 86 ASP A O 1
ATOM 731 N N . GLU A 1 87 ? -19.870 -2.715 32.062 1.00 97.38 87 GLU A N 1
ATOM 732 C CA . GLU A 1 87 ? -20.360 -4.029 32.505 1.00 97.38 87 GLU A CA 1
ATOM 733 C C . GLU A 1 87 ? -20.141 -4.221 34.013 1.00 97.38 87 GLU A C 1
ATOM 735 O O . GLU A 1 87 ? -21.065 -4.585 34.747 1.00 97.38 87 GLU A O 1
ATOM 740 N N . SER A 1 88 ? -18.946 -3.880 34.504 1.00 96.06 88 SER A N 1
ATOM 741 C CA . SER A 1 88 ? -18.609 -3.959 35.931 1.00 96.06 88 SER A CA 1
ATOM 742 C C . SER A 1 88 ? -19.520 -3.074 36.794 1.00 96.06 88 SER A C 1
ATOM 744 O O . SER 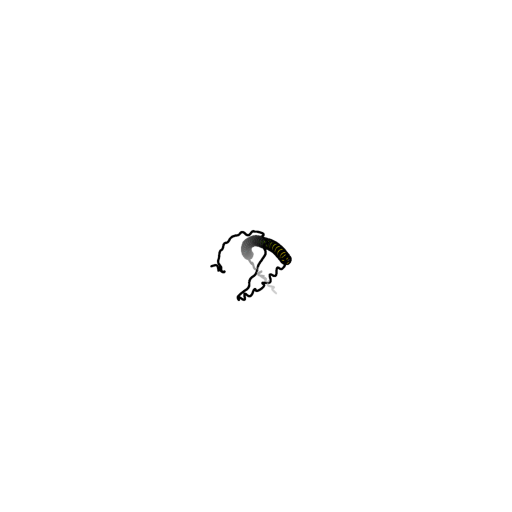A 1 88 ? -19.974 -3.486 37.871 1.00 96.06 88 SER A O 1
ATOM 746 N N . ASN A 1 89 ? -19.824 -1.864 36.320 1.00 96.62 89 ASN A N 1
ATOM 747 C CA . ASN A 1 89 ? -20.745 -0.937 36.979 1.00 96.62 89 ASN A CA 1
ATOM 748 C C . ASN A 1 89 ? -22.186 -1.466 36.980 1.00 96.62 89 ASN A C 1
ATOM 750 O O . ASN A 1 89 ? -22.886 -1.375 37.996 1.00 96.62 89 ASN A O 1
ATOM 754 N N . LEU A 1 90 ? -22.634 -2.050 35.868 1.00 97.19 90 LEU A N 1
ATOM 755 C CA . LEU A 1 90 ? -23.955 -2.659 35.769 1.00 97.19 90 LEU A CA 1
ATOM 756 C C . LEU A 1 90 ? -24.109 -3.822 36.759 1.00 97.19 90 LEU A C 1
ATOM 758 O O . LEU A 1 90 ? -25.106 -3.884 37.481 1.00 97.19 90 LEU A O 1
ATOM 762 N N . ASP A 1 91 ? -23.097 -4.679 36.878 1.00 97.75 91 ASP A N 1
ATOM 763 C CA . ASP A 1 91 ? -23.069 -5.783 37.840 1.00 97.75 91 ASP A CA 1
ATOM 764 C C . ASP A 1 91 ? -23.122 -5.309 39.298 1.00 97.75 91 ASP A C 1
ATOM 766 O O . ASP A 1 91 ? -23.780 -5.922 40.151 1.00 97.75 91 ASP A O 1
ATOM 770 N N . ALA A 1 92 ? -22.436 -4.210 39.621 1.00 96.56 92 ALA A N 1
ATOM 771 C CA . ALA A 1 92 ? -22.530 -3.584 40.938 1.00 96.56 92 ALA A CA 1
ATOM 772 C C . ALA A 1 92 ? -23.959 -3.085 41.222 1.00 96.56 92 ALA A C 1
ATOM 774 O O . ALA A 1 92 ? -24.520 -3.382 42.282 1.00 96.56 92 ALA A O 1
ATOM 775 N N . ASN A 1 93 ? -24.585 -2.412 40.255 1.00 96.50 93 ASN A N 1
ATOM 776 C CA . ASN A 1 93 ? -25.954 -1.908 40.379 1.00 96.50 93 ASN A CA 1
ATOM 777 C C . ASN A 1 93 ? -26.983 -3.037 40.521 1.00 96.50 93 ASN A C 1
ATOM 779 O O . ASN A 1 93 ? -27.877 -2.958 41.366 1.00 96.50 93 ASN A O 1
ATOM 783 N N . ILE A 1 94 ? -26.837 -4.121 39.752 1.00 97.31 94 ILE A N 1
ATOM 784 C CA . ILE A 1 94 ? -27.698 -5.306 39.859 1.00 97.31 94 ILE A CA 1
ATOM 785 C C . ILE A 1 94 ? -27.596 -5.915 41.261 1.00 97.31 94 ILE A C 1
ATOM 787 O O . ILE A 1 94 ? -28.621 -6.250 41.860 1.00 97.31 94 ILE A O 1
ATOM 791 N N . ARG A 1 95 ? -26.381 -6.039 41.815 1.00 96.88 95 ARG A N 1
ATOM 792 C CA . ARG A 1 95 ? -26.180 -6.531 43.189 1.00 96.88 95 ARG A CA 1
ATOM 793 C C . ARG A 1 95 ? -26.852 -5.631 44.226 1.00 96.88 95 ARG A C 1
ATOM 795 O O . ARG A 1 95 ? -27.541 -6.146 45.105 1.00 96.88 95 ARG A O 1
ATOM 802 N N . ALA A 1 96 ? -26.712 -4.312 44.100 1.00 96.31 96 ALA A N 1
ATOM 803 C CA . ALA A 1 96 ? -27.341 -3.354 45.010 1.00 96.31 96 ALA A CA 1
ATOM 804 C C . ALA A 1 96 ? -28.879 -3.419 44.962 1.00 96.31 96 ALA A C 1
ATOM 806 O O . ALA A 1 96 ? -29.537 -3.432 46.002 1.00 96.31 96 ALA A O 1
ATOM 807 N N . LEU A 1 97 ? -29.465 -3.517 43.765 1.00 96.12 97 LEU A N 1
ATOM 808 C CA . LEU A 1 97 ? -30.915 -3.643 43.596 1.00 96.12 97 LEU A CA 1
ATOM 809 C C . LEU A 1 97 ? -31.459 -4.948 44.181 1.00 96.12 97 LEU A C 1
ATOM 811 O O . LEU A 1 97 ? -32.490 -4.920 44.851 1.00 96.12 97 LEU A O 1
ATOM 815 N N . LYS A 1 98 ? -30.761 -6.072 43.970 1.00 96.12 98 LYS A N 1
ATOM 816 C CA . LYS A 1 98 ? -31.121 -7.363 44.579 1.00 96.12 98 LYS A CA 1
ATOM 817 C C . LYS A 1 98 ? -31.131 -7.270 46.103 1.00 96.12 98 LYS A C 1
ATOM 819 O O . LYS A 1 98 ? -32.131 -7.616 46.718 1.00 96.12 98 LYS A O 1
ATOM 824 N N . HIS A 1 99 ? -30.072 -6.710 46.690 1.00 93.25 99 HIS A N 1
ATOM 825 C CA . HIS A 1 99 ? -29.997 -6.500 48.135 1.00 93.25 99 HIS A CA 1
ATOM 826 C C . HIS A 1 99 ? -31.174 -5.658 48.656 1.00 93.25 99 HIS A C 1
ATOM 828 O O . HIS A 1 99 ? -31.845 -6.043 49.608 1.00 93.25 99 HIS A O 1
ATOM 834 N N . ASN A 1 100 ? -31.476 -4.532 48.004 1.00 93.56 100 ASN A N 1
ATOM 835 C CA . ASN A 1 100 ? -32.591 -3.669 48.403 1.00 93.56 100 ASN A CA 1
ATOM 836 C C . ASN A 1 100 ? -33.953 -4.368 48.289 1.00 93.56 100 ASN A C 1
ATOM 838 O O . ASN A 1 100 ? -34.827 -4.161 49.131 1.00 93.56 100 ASN A O 1
ATOM 842 N N . TYR A 1 101 ? -34.142 -5.190 47.255 1.00 92.12 101 TYR A N 1
ATOM 843 C CA . TYR A 1 101 ? -35.357 -5.979 47.088 1.00 92.12 101 TYR A CA 1
ATOM 844 C C . TYR A 1 101 ? -35.519 -7.010 48.210 1.00 92.12 101 TYR A C 1
ATOM 846 O O . TYR A 1 101 ? -36.594 -7.098 48.802 1.00 92.12 101 TYR A O 1
ATOM 854 N N . ASP A 1 102 ? -34.452 -7.739 48.541 1.00 92.81 102 ASP A N 1
ATOM 855 C CA . ASP A 1 102 ? -34.461 -8.729 49.619 1.00 92.81 102 ASP A CA 1
ATOM 856 C C . ASP A 1 102 ? -34.780 -8.081 50.976 1.00 92.81 102 ASP A C 1
ATOM 858 O O . ASP A 1 102 ? -35.569 -8.622 51.751 1.00 92.81 102 ASP A O 1
ATOM 862 N N . GLU A 1 103 ? -34.231 -6.896 51.254 1.00 90.12 103 GLU A N 1
ATOM 863 C CA . GLU A 1 103 ? -34.547 -6.128 52.465 1.00 90.12 103 GLU A CA 1
ATOM 864 C C . GLU A 1 103 ? -36.014 -5.674 52.511 1.00 90.12 103 GLU A C 1
ATOM 866 O O . GLU A 1 103 ? -36.651 -5.748 53.564 1.00 90.12 103 GLU A O 1
ATOM 871 N N . LEU A 1 104 ? -36.598 -5.275 51.375 1.00 86.75 104 LEU A N 1
ATOM 872 C CA . LEU A 1 104 ? -38.018 -4.920 51.302 1.00 86.75 104 LEU A CA 1
ATOM 873 C C . LEU A 1 104 ? -38.928 -6.124 51.595 1.00 86.75 104 LEU A C 1
ATOM 875 O O . LEU A 1 104 ? -39.951 -5.967 52.259 1.00 86.75 104 LEU A O 1
ATOM 879 N N . GLN A 1 105 ? -38.555 -7.327 51.143 1.00 85.25 105 GLN A N 1
ATOM 880 C CA . GLN A 1 105 ? -39.317 -8.556 51.414 1.00 85.25 105 GLN A CA 1
ATOM 881 C C . GLN A 1 105 ? -39.279 -8.972 52.891 1.00 85.25 105 GLN A C 1
ATOM 883 O O . GLN A 1 105 ? -40.213 -9.616 53.369 1.00 85.25 105 GLN A O 1
ATOM 888 N N . LYS A 1 106 ? -38.223 -8.604 53.627 1.00 81.50 106 LYS A N 1
ATOM 889 C CA . LYS A 1 106 ? -38.090 -8.891 55.064 1.00 81.50 106 LYS A CA 1
ATOM 890 C C . LYS A 1 106 ? -38.885 -7.930 55.950 1.00 81.50 106 LYS A C 1
ATOM 892 O O . LYS A 1 106 ? -39.050 -8.211 57.137 1.00 81.50 106 LYS A O 1
ATOM 897 N N . GLN A 1 107 ? -39.376 -6.807 55.419 1.00 71.12 107 GLN A N 1
ATOM 898 C CA . GLN A 1 107 ? -40.152 -5.865 56.222 1.00 71.12 107 GLN A CA 1
ATOM 899 C C . GLN A 1 107 ? -41.563 -6.410 56.510 1.00 71.12 107 GLN A C 1
ATOM 901 O O . GLN A 1 107 ? -42.256 -6.858 55.591 1.00 71.12 107 GLN A O 1
ATOM 906 N N . PRO A 1 108 ? -42.033 -6.372 57.774 1.00 56.50 108 PRO A N 1
ATOM 907 C CA . PRO A 1 108 ? -43.375 -6.825 58.113 1.00 56.50 108 PRO A CA 1
ATOM 908 C C . PRO A 1 108 ? -44.414 -5.942 57.414 1.00 56.50 108 PRO A C 1
ATOM 910 O O . PRO A 1 108 ? -44.394 -4.718 57.540 1.00 56.50 108 PRO A O 1
ATOM 913 N N . LYS A 1 109 ? -45.349 -6.566 56.686 1.00 59.56 109 LYS A N 1
ATOM 914 C CA . LYS A 1 109 ? -46.490 -5.871 56.075 1.00 59.56 109 LYS A CA 1
ATOM 915 C C . LYS A 1 109 ? -47.370 -5.279 57.177 1.00 59.56 109 LYS A C 1
ATOM 917 O O . LYS A 1 109 ? -48.210 -5.973 57.742 1.00 59.56 109 LYS A O 1
ATOM 922 N N . THR A 1 110 ? -47.205 -3.997 57.478 1.00 47.34 110 THR A N 1
ATOM 923 C CA . THR A 1 110 ? -48.155 -3.255 58.309 1.00 47.34 110 THR A CA 1
ATOM 924 C C . THR A 1 110 ? -49.337 -2.835 57.441 1.00 47.34 110 THR A C 1
ATOM 926 O O . THR A 1 110 ? -49.387 -1.751 56.865 1.00 47.34 110 THR A O 1
ATOM 929 N N . THR A 1 111 ? -50.327 -3.716 57.318 1.00 40.16 111 THR A N 1
ATOM 930 C CA . THR A 1 111 ? -51.645 -3.319 56.819 1.00 40.16 111 THR A CA 1
ATOM 931 C C . THR A 1 111 ? -52.334 -2.520 57.924 1.00 40.16 111 THR A C 1
ATOM 933 O O . THR A 1 111 ? -52.898 -3.087 58.854 1.00 40.16 111 THR A O 1
ATOM 936 N N . GLN A 1 112 ? -52.258 -1.189 57.859 1.00 35.22 112 GLN A N 1
ATOM 937 C CA . GLN A 1 112 ? -53.130 -0.326 58.654 1.00 35.22 112 GLN A CA 1
ATOM 938 C C . GLN A 1 112 ? -54.533 -0.375 58.032 1.00 35.22 112 GLN A C 1
ATOM 940 O O . GLN A 1 112 ? -54.831 0.339 57.074 1.00 35.22 112 GLN A O 1
ATOM 945 N N . GLU A 1 113 ? -55.400 -1.246 58.554 1.00 31.69 113 GLU A N 1
ATOM 946 C CA . GLU A 1 113 ? -56.838 -1.147 58.310 1.00 31.69 113 GLU A CA 1
ATOM 947 C C . GLU A 1 113 ? -57.341 0.178 58.896 1.00 31.69 113 GLU A C 1
ATOM 949 O O . GLU A 1 113 ? -57.394 0.381 60.109 1.00 31.69 113 GLU A O 1
ATOM 954 N N . GLN A 1 114 ? -57.705 1.120 58.026 1.00 31.19 114 GLN A N 1
ATOM 955 C CA . GLN A 1 114 ? -58.447 2.303 58.437 1.00 31.19 114 GLN A CA 1
ATOM 956 C C . GLN A 1 114 ? -59.864 1.880 58.846 1.00 31.19 114 GLN A C 1
ATOM 958 O O . GLN A 1 114 ? -60.747 1.726 57.999 1.00 31.19 114 GLN A O 1
ATOM 963 N N . HIS A 1 115 ? -60.111 1.738 60.149 1.00 32.56 115 HIS A N 1
ATOM 964 C CA . HIS A 1 115 ? -61.472 1.750 60.677 1.00 32.56 115 HIS A CA 1
ATOM 965 C C . HIS A 1 115 ? -62.118 3.102 60.341 1.00 32.56 115 HIS A C 1
ATOM 967 O O . HIS A 1 115 ? -61.793 4.141 60.918 1.00 32.56 115 HIS A O 1
ATOM 973 N N . LYS A 1 116 ? -63.042 3.092 59.375 1.00 30.52 116 LYS A N 1
ATOM 974 C CA . LYS A 1 116 ? -63.911 4.226 59.048 1.00 30.52 116 LYS A CA 1
ATOM 975 C C . LYS A 1 116 ? -64.846 4.494 60.231 1.00 30.52 116 LYS A C 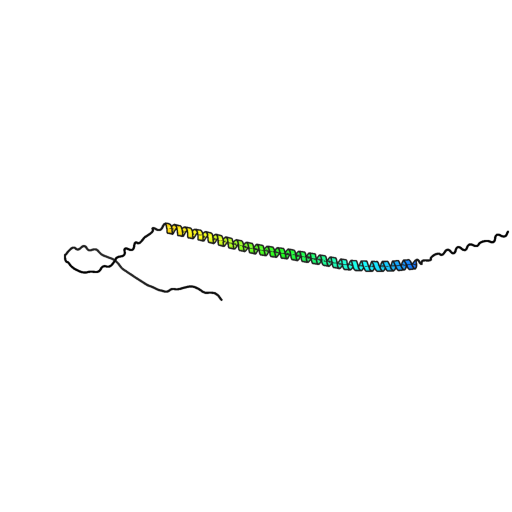1
ATOM 977 O O . LYS A 1 116 ? -65.909 3.888 60.336 1.00 30.52 116 LYS A O 1
ATOM 982 N N . ASN A 1 117 ? -64.465 5.418 61.109 1.00 31.94 117 ASN A N 1
ATOM 983 C CA . ASN A 1 117 ? -65.382 5.990 62.089 1.00 31.94 117 ASN A CA 1
ATOM 984 C C . ASN A 1 117 ? -66.402 6.879 61.366 1.00 31.94 117 ASN A C 1
ATOM 986 O O . ASN A 1 117 ? -66.070 7.930 60.823 1.00 31.94 117 ASN A O 1
ATOM 990 N N . ASN A 1 118 ? -67.651 6.424 61.357 1.00 29.45 118 ASN A N 1
ATOM 991 C CA . ASN A 1 118 ? -68.815 7.156 60.880 1.00 29.45 118 ASN A CA 1
ATOM 992 C C . ASN A 1 118 ? -69.336 8.033 62.040 1.00 29.45 118 ASN A C 1
ATOM 994 O O . ASN A 1 118 ? -69.753 7.465 63.053 1.00 29.45 118 ASN A O 1
ATOM 998 N N . PRO A 1 119 ? -69.325 9.377 61.976 1.00 35.25 119 PRO A N 1
ATOM 999 C CA . PRO A 1 119 ? -69.831 10.184 63.076 1.00 35.25 119 PRO A CA 1
ATOM 1000 C C . PRO A 1 119 ? -71.354 10.310 62.957 1.00 35.25 119 PRO A C 1
ATOM 1002 O O . PRO A 1 119 ? -71.867 11.138 62.208 1.00 35.25 119 PRO A O 1
ATOM 1005 N N . LYS A 1 120 ? -72.101 9.505 63.721 1.00 32.03 120 LYS A N 1
ATOM 1006 C CA . LYS A 1 120 ? -73.514 9.798 64.000 1.00 32.03 120 LYS A CA 1
ATOM 1007 C C . LYS A 1 120 ? -73.606 10.633 65.274 1.00 32.03 120 LYS A C 1
ATOM 1009 O O . LYS A 1 120 ? -73.413 10.137 66.378 1.00 32.03 120 LYS A O 1
ATOM 1014 N N . GLN A 1 121 ? -73.898 11.918 65.099 1.00 38.06 121 GLN A N 1
ATOM 1015 C CA . GLN A 1 121 ? -74.401 12.788 66.159 1.00 38.06 121 GLN A CA 1
ATOM 1016 C C . GLN A 1 121 ? -75.793 12.299 66.596 1.00 38.06 121 GLN A C 1
ATOM 1018 O O . GLN A 1 121 ? -76.581 11.950 65.726 1.00 38.06 121 GLN A O 1
ATOM 1023 N N . HIS A 1 122 ? -76.093 12.281 67.905 1.00 32.94 122 HIS A N 1
ATOM 1024 C CA . HIS A 1 122 ? -77.312 12.854 68.517 1.00 32.94 122 HIS A CA 1
ATOM 1025 C C . HIS A 1 122 ? -77.480 12.496 70.020 1.00 32.94 122 HIS A C 1
ATOM 1027 O O . HIS A 1 122 ? -77.702 11.352 70.383 1.00 32.94 122 HIS A O 1
ATOM 1033 N N . LYS A 1 123 ? -77.413 13.553 70.849 1.00 28.38 123 LYS A N 1
ATOM 1034 C CA . LYS A 1 123 ? -78.271 13.968 71.991 1.00 28.38 123 LYS A CA 1
ATOM 1035 C C . LYS A 1 123 ? -78.673 13.006 73.147 1.00 28.38 123 LYS A C 1
ATOM 1037 O O . LYS A 1 123 ? -79.527 12.150 72.989 1.00 28.38 123 LYS A O 1
ATOM 1042 N N . ASN A 1 124 ? -78.252 13.457 74.344 1.00 26.83 124 ASN A N 1
ATOM 1043 C CA . ASN A 1 124 ? -78.957 13.622 75.640 1.00 26.83 124 ASN A CA 1
ATOM 1044 C C . ASN A 1 124 ? -79.104 12.493 76.698 1.00 26.83 124 ASN A C 1
ATOM 1046 O O . ASN A 1 124 ? -79.732 11.470 76.469 1.00 26.83 124 ASN A O 1
ATOM 1050 N N . ASN A 1 125 ? -78.699 12.892 77.924 1.00 26.77 125 ASN A N 1
ATOM 1051 C CA . ASN A 1 125 ? -79.185 12.568 79.286 1.00 26.77 125 ASN A CA 1
ATOM 1052 C C . ASN A 1 125 ? -78.954 11.167 79.906 1.00 26.77 125 ASN A C 1
ATOM 1054 O O . ASN A 1 125 ? -79.662 10.222 79.587 1.00 26.77 125 ASN A O 1
ATOM 1058 N N . THR A 1 126 ? -78.139 11.066 80.977 1.00 27.56 126 THR A N 1
ATOM 1059 C CA . THR A 1 126 ? -78.552 11.169 82.411 1.00 27.56 126 THR A CA 1
ATOM 1060 C C . THR A 1 126 ? -77.409 10.758 83.380 1.00 27.56 126 THR A C 1
ATOM 1062 O O . THR A 1 126 ? -76.806 9.704 83.248 1.00 27.56 126 THR A O 1
ATOM 1065 N N . ARG A 1 127 ? -77.140 11.648 84.348 1.00 26.91 127 ARG A N 1
ATOM 1066 C CA . ARG A 1 127 ? -76.525 11.568 85.704 1.00 26.91 127 ARG A CA 1
ATOM 1067 C C . ARG A 1 127 ? -76.225 10.173 86.334 1.00 26.91 127 ARG A C 1
ATOM 1069 O O . ARG A 1 127 ? -77.162 9.404 86.457 1.00 26.91 127 ARG A O 1
ATOM 1076 N N . THR A 1 128 ? -74.995 9.939 86.858 1.00 29.91 128 THR A N 1
ATOM 1077 C CA . THR A 1 128 ? -74.598 9.791 88.306 1.00 29.91 128 THR A CA 1
ATOM 1078 C C . THR A 1 128 ? -73.185 9.175 88.542 1.00 29.91 128 THR A C 1
ATOM 1080 O O . THR A 1 128 ? -72.937 8.046 88.151 1.00 29.91 128 THR A O 1
ATOM 1083 N N . THR A 1 129 ? -72.325 9.940 89.246 1.00 26.73 129 THR A N 1
ATOM 1084 C CA . THR A 1 129 ? -71.310 9.623 90.307 1.00 26.73 129 THR A CA 1
ATOM 1085 C C . THR A 1 129 ? -70.202 8.541 90.222 1.00 26.73 129 THR A C 1
ATOM 1087 O O . THR A 1 129 ? -70.492 7.363 90.087 1.00 26.73 129 THR A O 1
ATOM 1090 N N . GLN A 1 130 ? -68.985 9.005 90.607 1.00 24.95 130 GLN A N 1
ATOM 1091 C CA . GLN A 1 130 ? -67.861 8.356 91.348 1.00 24.95 130 GLN A CA 1
ATOM 1092 C C . GLN A 1 130 ? -67.049 7.262 90.605 1.00 24.95 130 GLN A C 1
ATOM 1094 O O . GLN A 1 130 ? -67.624 6.396 89.974 1.00 24.95 130 GLN A O 1
ATOM 1099 N N . ASN A 1 131 ? -65.705 7.207 90.587 1.00 25.05 131 ASN A N 1
ATOM 1100 C CA . ASN A 1 131 ? -64.676 7.567 91.573 1.00 25.05 131 ASN A CA 1
ATOM 1101 C C . ASN A 1 131 ? -63.325 7.956 90.918 1.00 25.05 131 ASN A C 1
ATOM 1103 O O . ASN A 1 131 ? -63.002 7.531 89.812 1.00 25.05 131 ASN A O 1
ATOM 1107 N N . ASN A 1 132 ? -62.517 8.720 91.662 1.00 29.05 132 ASN A N 1
ATOM 1108 C CA . ASN A 1 132 ? -61.109 9.042 91.391 1.00 29.05 132 ASN A CA 1
ATOM 1109 C C . ASN A 1 132 ? -60.229 7.796 91.163 1.00 29.05 132 ASN A C 1
ATOM 1111 O O . ASN A 1 132 ? -60.204 6.918 92.019 1.00 29.05 132 ASN A O 1
ATOM 1115 N N . THR A 1 133 ? -59.352 7.812 90.154 1.00 30.22 133 THR A N 1
ATOM 1116 C CA . THR A 1 133 ? -57.922 7.501 90.351 1.00 30.22 133 THR A CA 1
ATOM 1117 C C . THR A 1 133 ? -57.085 8.274 89.331 1.00 30.22 133 THR A C 1
ATOM 1119 O O . THR A 1 133 ? -57.309 8.242 88.126 1.00 30.22 133 THR A O 1
ATOM 1122 N N . ARG A 1 134 ? -56.151 9.033 89.889 1.00 26.23 134 ARG A N 1
ATOM 1123 C CA . ARG A 1 134 ? -55.141 9.896 89.285 1.00 26.23 134 ARG A CA 1
ATOM 1124 C C . ARG A 1 134 ? -53.963 9.037 88.827 1.00 26.23 134 ARG A C 1
ATOM 1126 O O . ARG A 1 134 ? -53.483 8.283 89.661 1.00 26.23 134 ARG A O 1
ATOM 1133 N N . THR A 1 135 ? -53.455 9.254 87.612 1.00 31.67 135 THR A N 1
ATOM 1134 C CA . THR A 1 135 ? -52.021 9.521 87.360 1.00 31.67 135 THR A CA 1
ATOM 1135 C C . THR A 1 135 ? -51.780 9.909 85.888 1.00 31.67 135 THR A C 1
ATOM 1137 O O . THR A 1 135 ? -52.130 9.162 84.985 1.00 31.67 135 THR A O 1
ATOM 1140 N N . THR A 1 136 ? -51.493 11.189 85.605 1.00 28.84 136 THR A N 1
ATOM 1141 C CA . THR A 1 136 ? -50.146 11.770 85.344 1.00 28.84 136 THR A CA 1
ATOM 1142 C C . THR A 1 136 ? -49.575 11.283 83.993 1.00 28.84 136 THR A C 1
ATOM 1144 O O . THR A 1 136 ? -49.280 10.109 83.848 1.00 28.84 136 THR A O 1
ATOM 1147 N N . GLN A 1 137 ? -49.589 12.132 82.948 1.00 27.67 137 GLN A N 1
ATOM 1148 C CA . GLN A 1 137 ? -48.446 12.990 82.534 1.00 27.67 137 GLN A CA 1
ATOM 1149 C C . GLN A 1 137 ? -47.445 12.175 81.673 1.00 27.67 137 GLN A C 1
ATOM 1151 O O . GLN A 1 137 ? -47.074 11.085 82.063 1.00 27.67 137 GLN A O 1
ATOM 1156 N N . GLU A 1 138 ? -46.974 12.557 80.484 1.00 27.94 138 GLU A N 1
ATOM 1157 C CA . GLU A 1 138 ? -46.808 13.866 79.851 1.00 27.94 138 GLU A CA 1
ATOM 1158 C C . GLU A 1 138 ? -46.794 13.706 78.319 1.00 27.94 138 GLU A C 1
ATOM 1160 O O . GLU A 1 138 ? -46.166 12.805 77.770 1.00 27.94 138 GLU A O 1
ATOM 1165 N N . GLN A 1 139 ? -47.459 14.624 77.621 1.00 37.88 139 GLN A N 1
ATOM 1166 C CA . GLN A 1 139 ? -46.957 15.157 76.353 1.00 37.88 139 GLN A CA 1
ATOM 1167 C C . GLN A 1 139 ? -46.053 16.338 76.727 1.00 37.88 139 GLN A C 1
ATOM 1169 O O . GLN A 1 139 ? -46.404 17.073 77.656 1.00 37.88 139 GLN A O 1
ATOM 1174 N N . PRO A 1 140 ? -44.957 16.595 76.003 1.00 39.09 140 PRO A N 1
ATOM 1175 C CA . PRO A 1 140 ? -45.037 17.741 75.095 1.00 39.09 140 PRO A CA 1
ATOM 1176 C C . PRO A 1 140 ? -44.240 17.504 73.790 1.00 39.09 140 PRO A C 1
ATOM 1178 O O . PRO A 1 140 ? -43.132 16.988 73.796 1.00 39.09 140 PRO A O 1
ATOM 1181 N N . LYS A 1 141 ? -44.880 17.716 72.634 1.00 34.16 141 LYS A N 1
ATOM 1182 C CA . LYS A 1 141 ? -44.853 18.970 71.846 1.00 34.16 141 LYS A CA 1
ATOM 1183 C C . LYS A 1 141 ? -43.668 19.041 70.870 1.00 34.16 141 LYS A C 1
ATOM 1185 O O . LYS A 1 141 ? -42.516 18.916 71.253 1.00 34.16 141 LYS A O 1
ATOM 1190 N N . THR A 1 142 ? -43.984 19.223 69.584 1.00 29.94 142 THR A N 1
ATOM 1191 C CA . THR A 1 142 ? -43.771 20.468 68.789 1.00 29.94 142 THR A CA 1
ATOM 1192 C C . THR A 1 142 ? -42.533 20.309 67.909 1.00 29.94 142 THR A C 1
ATOM 1194 O O . THR A 1 142 ? -41.559 19.745 68.375 1.00 29.94 142 THR A O 1
ATOM 1197 N N . THR A 1 143 ? -42.437 20.729 66.650 1.00 29.97 143 THR A N 1
ATOM 1198 C CA . THR A 1 143 ? -43.185 21.656 65.776 1.00 29.97 143 THR A CA 1
ATOM 1199 C C . THR A 1 143 ? -42.532 21.461 64.382 1.00 29.97 143 THR A C 1
ATOM 1201 O O . THR A 1 143 ? -41.350 21.139 64.328 1.00 29.97 143 THR A O 1
ATOM 1204 N N . GLN A 1 144 ? -43.288 21.304 63.281 1.00 27.11 144 GLN A N 1
ATOM 1205 C CA . GLN A 1 144 ? -43.596 22.359 62.281 1.00 27.11 144 GLN A CA 1
ATOM 1206 C C . GLN A 1 144 ? -42.301 22.921 61.628 1.00 27.11 144 GLN A C 1
ATOM 1208 O O . GLN A 1 144 ? -41.395 23.316 62.340 1.00 27.11 144 GLN A O 1
ATOM 1213 N N . GLU A 1 145 ? -42.067 22.914 60.311 1.00 33.16 145 GLU A N 1
ATOM 1214 C CA . GLU A 1 145 ? -42.796 23.572 59.209 1.00 33.16 145 GLU A CA 1
ATOM 1215 C C . GLU A 1 145 ? -42.260 23.056 57.844 1.00 33.16 145 GLU A C 1
ATOM 1217 O O . GLU A 1 145 ? -41.099 22.677 57.744 1.00 33.16 145 GLU A O 1
ATOM 1222 N N . GLN A 1 146 ? -43.115 22.765 56.848 1.00 30.97 146 GLN A N 1
ATOM 1223 C CA . GLN A 1 146 ? -43.458 23.578 55.649 1.00 30.97 146 GLN A CA 1
ATOM 1224 C C . GLN A 1 146 ? -42.255 23.896 54.716 1.00 30.97 146 GLN A C 1
ATOM 1226 O O . GLN A 1 146 ? -41.239 24.389 55.168 1.00 30.97 146 GLN A O 1
ATOM 1231 N N . HIS A 1 147 ? -42.247 23.632 53.400 1.00 32.53 147 HIS A N 1
ATOM 1232 C CA . HIS A 1 147 ? -43.067 24.229 52.329 1.00 32.53 147 HIS A CA 1
ATOM 1233 C C . HIS A 1 147 ? -42.688 23.584 50.962 1.00 32.53 147 HIS A C 1
ATOM 1235 O O . HIS A 1 147 ? -41.519 23.327 50.716 1.00 32.53 147 HIS A O 1
ATOM 1241 N N . LYS A 1 148 ? -43.656 23.146 50.139 1.00 34.66 148 LYS A N 1
ATOM 1242 C CA . LYS A 1 148 ? -44.241 23.791 48.927 1.00 34.66 148 LYS A CA 1
ATOM 1243 C C . LYS A 1 148 ? -43.544 23.528 47.568 1.00 34.66 148 LYS A C 1
ATOM 1245 O O . LYS A 1 148 ? -42.415 23.930 47.341 1.00 34.66 148 LYS A O 1
ATOM 1250 N N . ASN A 1 149 ? -44.395 23.053 46.646 1.00 34.28 149 ASN A N 1
ATOM 1251 C CA . ASN A 1 149 ? -44.499 23.359 45.205 1.00 34.28 149 ASN A CA 1
ATOM 1252 C C . ASN A 1 149 ? -43.728 22.518 44.149 1.00 34.28 149 ASN A C 1
ATOM 1254 O O . ASN A 1 149 ? -42.564 22.748 43.856 1.00 34.28 149 ASN A O 1
ATOM 1258 N N . ASN A 1 150 ? -44.497 21.604 43.523 1.00 36.06 150 ASN A N 1
ATOM 1259 C CA . ASN A 1 150 ? -44.663 21.267 42.079 1.00 36.06 150 ASN A CA 1
ATOM 1260 C C . ASN A 1 150 ? -44.139 22.288 41.022 1.00 36.06 150 ASN A C 1
ATOM 1262 O O . ASN A 1 150 ? -44.024 23.457 41.380 1.00 36.06 150 ASN A O 1
ATOM 1266 N N . PRO A 1 151 ? -44.116 21.998 39.684 1.00 44.97 151 PRO A N 1
ATOM 1267 C CA . PRO A 1 151 ? -44.081 20.732 38.909 1.00 44.97 151 PRO A CA 1
ATOM 1268 C C . PRO A 1 151 ? -43.143 20.734 37.642 1.00 44.97 151 PRO A C 1
ATOM 1270 O O . PRO A 1 151 ? -42.671 21.770 37.200 1.00 44.97 151 PRO A O 1
ATOM 1273 N N . LYS A 1 152 ? -42.993 19.550 37.009 1.00 36.09 152 LYS A N 1
ATOM 1274 C CA . LYS A 1 152 ? -42.773 19.216 35.563 1.00 36.09 152 LYS A CA 1
ATOM 1275 C C . LYS A 1 152 ? -41.613 19.815 34.718 1.00 36.09 152 LYS A C 1
ATOM 1277 O O . LYS A 1 152 ? -41.617 20.973 34.340 1.00 36.09 152 LYS A O 1
ATOM 1282 N N . GLN A 1 153 ? -40.744 18.887 34.285 1.00 46.53 153 GLN A N 1
ATOM 1283 C CA . GLN A 1 153 ? -40.338 18.500 32.911 1.00 46.53 153 GLN A CA 1
ATOM 1284 C C . GLN A 1 153 ? -40.072 19.519 31.769 1.00 46.53 153 GLN A C 1
ATOM 1286 O O . GLN A 1 153 ? -40.862 20.406 31.476 1.00 46.53 153 GLN A O 1
ATOM 1291 N N . HIS A 1 154 ? -39.036 19.132 31.001 1.00 39.25 154 HIS A N 1
ATOM 1292 C CA . HIS A 1 154 ? -38.620 19.481 29.631 1.00 39.25 154 HIS A CA 1
ATOM 1293 C C . HIS A 1 154 ? -37.768 20.742 29.413 1.00 39.25 154 HIS A C 1
ATOM 1295 O O . HIS A 1 154 ? -38.254 21.868 29.385 1.00 39.25 154 HIS A O 1
ATOM 1301 N N . LYS A 1 155 ? -36.489 20.507 29.088 1.00 37.47 155 LYS A N 1
ATOM 1302 C CA . LYS A 1 155 ? -35.710 21.362 28.188 1.00 37.47 155 LYS A CA 1
ATOM 1303 C C . LYS A 1 155 ? -35.259 20.534 26.986 1.00 37.47 155 LYS A C 1
ATOM 1305 O O . LYS A 1 155 ? -34.508 19.576 27.139 1.00 37.47 155 LYS A O 1
ATOM 1310 N N . ASN A 1 156 ? -35.762 20.920 25.817 1.00 37.31 156 ASN A N 1
ATOM 1311 C CA . ASN A 1 156 ? -35.145 20.657 24.524 1.00 37.31 156 ASN A CA 1
ATOM 1312 C C . ASN A 1 156 ? -33.947 21.611 24.387 1.00 37.31 156 ASN A C 1
ATOM 1314 O O . ASN A 1 156 ? -34.088 22.794 24.700 1.00 37.31 156 ASN A O 1
ATOM 1318 N N . ASN A 1 157 ? -32.798 21.107 23.936 1.00 37.38 157 ASN A N 1
ATOM 1319 C CA . ASN A 1 157 ? -31.666 21.939 23.528 1.00 37.38 157 ASN A CA 1
ATOM 1320 C C . ASN A 1 157 ? -31.903 22.473 22.109 1.00 37.38 157 ASN A C 1
ATOM 1322 O O . ASN A 1 157 ? -32.319 21.729 21.220 1.00 37.38 157 ASN A O 1
ATOM 1326 N N . THR A 1 158 ? -31.596 23.749 21.900 1.00 41.00 158 THR A N 1
ATOM 1327 C CA . THR A 1 158 ? -31.105 24.289 20.627 1.00 41.00 158 THR A CA 1
ATOM 1328 C C . THR A 1 158 ? -29.780 24.960 20.931 1.00 41.00 158 THR A C 1
ATOM 1330 O O . THR A 1 158 ? -29.712 25.613 21.999 1.00 41.00 158 THR A O 1
#

Sequence (158 aa):
MDIQNIHGHTEDDHDDYNDDDKQEDLKKEIRRITKEINRLNMSKGEKIQEVKEKEQELKRMKQNKENSNKQKMKQIQNEINELIEDESNLDANIRALKHNYDELQKQPKTTQEQHKNNPKQHKNNTRTTQNNTRTTQEQPKTTQEQHKNNPKQHKNNT